Protein AF-A0A7S1J7P1-F1 (afdb_monomer_lite)

Secondary structure (DSSP, 8-state):
---------------------SS-SS---PPP---SSPP-TTB-TT--SPPPSS-TTGGGTSTTS-SPB--TTEEEEEETTEEEEEE-EEEE-TT-S-EEEE----EEE--SS-----B--B-SS-B-

Radius of gyration: 27.4 Å; chains: 1; bounding box: 62×25×86 Å

pLDDT: mean 82.1, std 17.26, range [34.69, 97.25]

Foldseek 3Di:
DDDDDDPPPDPDPPPPPPPPDVDDPDDPPDDDDDDPDDFAPQADPPDDDDDDDDQQQVCCGPDQNQDWGCLPQWIWGDDQFFIWIAGFDWDDDPPDPDIDGDGDGDDTDGDPDRDGHHWDDDDNRDTD

Structure (mmCIF, N/CA/C/O backbone):
data_AF-A0A7S1J7P1-F1
#
_entry.id   AF-A0A7S1J7P1-F1
#
loop_
_atom_site.group_PDB
_atom_site.id
_atom_site.type_symbol
_atom_site.label_atom_id
_atom_site.label_alt_id
_atom_site.label_comp_id
_atom_site.label_asym_id
_atom_site.label_entity_id
_atom_site.label_seq_id
_atom_site.pdbx_PDB_ins_code
_atom_site.Cartn_x
_atom_site.Cartn_y
_atom_site.Cartn_z
_atom_site.occupancy
_atom_site.B_iso_or_equiv
_atom_site.auth_seq_id
_atom_site.auth_comp_id
_atom_site.auth_asym_id
_atom_site.auth_atom_id
_atom_site.pdbx_PDB_model_num
ATOM 1 N N . ALA A 1 1 ? 44.252 6.084 65.462 1.00 38.31 1 ALA A N 1
ATOM 2 C CA . ALA A 1 1 ? 43.306 5.059 64.971 1.00 38.31 1 ALA A CA 1
ATOM 3 C C . ALA A 1 1 ? 41.974 5.315 65.661 1.00 38.31 1 ALA A C 1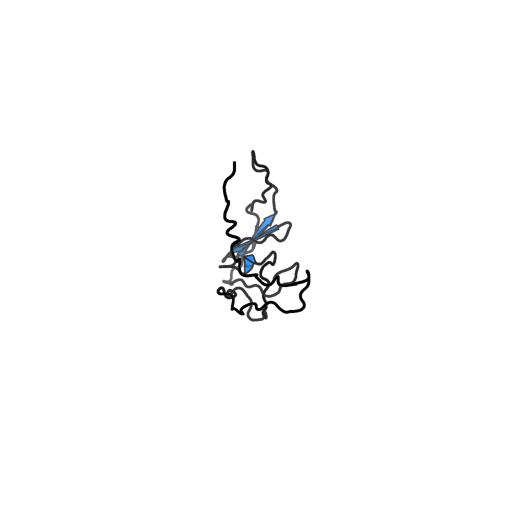
ATOM 5 O O . ALA A 1 1 ? 42.005 5.547 66.854 1.00 38.31 1 ALA A O 1
ATOM 6 N N . MET A 1 2 ? 40.802 5.360 65.046 1.00 35.28 2 MET A N 1
ATOM 7 C CA . MET A 1 2 ? 40.348 5.215 63.665 1.00 35.28 2 MET A CA 1
ATOM 8 C C . MET A 1 2 ? 38.900 5.753 63.677 1.00 35.28 2 MET A C 1
ATOM 10 O O . MET A 1 2 ? 38.225 5.678 64.700 1.00 35.28 2 MET A O 1
ATOM 14 N N . TRP A 1 3 ? 38.482 6.380 62.584 1.00 34.69 3 TRP A N 1
ATOM 15 C CA . TRP A 1 3 ? 37.286 7.212 62.460 1.00 34.69 3 TRP A CA 1
ATOM 16 C C . TRP A 1 3 ? 35.964 6.437 62.598 1.00 34.69 3 TRP A C 1
ATOM 18 O O . TRP A 1 3 ? 35.828 5.341 62.061 1.00 34.69 3 TRP A O 1
ATOM 28 N N . ALA A 1 4 ? 34.974 7.045 63.260 1.00 42.09 4 ALA A N 1
ATOM 29 C CA . ALA A 1 4 ? 33.587 6.592 63.261 1.00 42.09 4 ALA A CA 1
ATOM 30 C C . ALA A 1 4 ? 32.917 6.980 61.932 1.00 42.09 4 ALA A C 1
ATOM 32 O O . ALA A 1 4 ? 32.729 8.163 61.651 1.00 42.09 4 ALA A O 1
ATOM 33 N N . ILE A 1 5 ? 32.567 5.989 61.110 1.00 42.69 5 ILE A N 1
ATOM 34 C CA . ILE A 1 5 ? 31.759 6.178 59.900 1.00 42.69 5 ILE A CA 1
ATOM 35 C C . ILE A 1 5 ? 30.313 5.830 60.248 1.00 42.69 5 ILE A C 1
ATOM 37 O O . ILE A 1 5 ? 29.966 4.679 60.504 1.00 42.69 5 ILE A O 1
ATOM 41 N N . VAL A 1 6 ? 29.484 6.870 60.273 1.00 46.03 6 VAL A N 1
ATOM 42 C CA . VAL A 1 6 ? 28.025 6.812 60.359 1.00 46.03 6 VAL A CA 1
ATOM 43 C C . VAL A 1 6 ? 27.499 6.174 59.071 1.00 46.03 6 VAL A C 1
ATOM 45 O O . VAL A 1 6 ? 27.582 6.773 58.000 1.00 46.03 6 VAL A O 1
ATOM 48 N N . LEU A 1 7 ? 26.973 4.951 59.163 1.00 41.66 7 LEU A N 1
ATOM 49 C CA . LEU A 1 7 ? 26.321 4.276 58.043 1.00 41.66 7 LEU A CA 1
ATOM 50 C C . LEU A 1 7 ? 24.860 4.747 57.958 1.00 41.66 7 LEU A C 1
ATOM 52 O O . LEU A 1 7 ? 23.961 4.193 58.588 1.00 41.66 7 LEU A O 1
ATOM 56 N N . LEU A 1 8 ? 24.640 5.813 57.191 1.00 43.94 8 LEU A N 1
ATOM 57 C CA . LEU A 1 8 ? 23.320 6.292 56.795 1.00 43.94 8 LEU A CA 1
ATOM 58 C C . LEU A 1 8 ? 22.769 5.348 55.707 1.00 43.94 8 LEU A C 1
ATOM 60 O O . LEU A 1 8 ? 22.883 5.618 54.513 1.00 43.94 8 LEU A O 1
ATOM 64 N N . LEU A 1 9 ? 22.235 4.189 56.107 1.00 45.41 9 LEU A N 1
ATOM 65 C CA . LEU A 1 9 ? 21.531 3.290 55.189 1.00 45.41 9 LEU A CA 1
ATOM 66 C C . LEU A 1 9 ? 20.152 3.877 54.881 1.00 45.41 9 LEU A C 1
ATOM 68 O O . LEU A 1 9 ? 19.212 3.796 55.668 1.00 45.41 9 LEU A O 1
ATOM 72 N N . LEU A 1 10 ? 20.100 4.519 53.718 1.00 41.28 10 LEU A N 1
ATOM 73 C CA . LEU A 1 10 ? 18.927 5.065 53.058 1.00 41.28 10 LEU A CA 1
ATOM 74 C C . LEU A 1 10 ? 17.776 4.053 53.050 1.00 41.28 10 LEU A C 1
ATOM 76 O O . LEU A 1 10 ? 17.875 2.957 52.500 1.00 41.28 10 LEU A O 1
ATOM 80 N N . TRP A 1 11 ? 16.664 4.479 53.638 1.00 43.28 11 TRP A N 1
ATOM 81 C CA . TRP A 1 11 ? 15.356 3.854 53.533 1.00 43.28 11 TRP A CA 1
ATOM 82 C C . TRP A 1 11 ? 14.855 4.046 52.093 1.00 43.28 11 TRP A C 1
ATOM 84 O O . TRP A 1 11 ? 14.195 5.032 51.771 1.00 43.28 11 TRP A O 1
ATOM 94 N N . LEU A 1 12 ? 15.243 3.149 51.186 1.00 46.41 12 LEU A N 1
ATOM 95 C CA . LEU A 1 12 ? 14.599 3.062 49.880 1.00 46.41 12 LEU A CA 1
ATOM 96 C C . LEU A 1 12 ? 13.215 2.437 50.100 1.00 46.41 12 LEU A C 1
ATOM 98 O O . LEU A 1 12 ? 13.147 1.349 50.680 1.00 46.41 12 LEU A O 1
ATOM 102 N N . PRO A 1 13 ? 12.115 3.084 49.669 1.00 50.09 13 PRO A N 1
ATOM 103 C CA . PRO A 1 13 ? 10.812 2.448 49.714 1.00 50.09 13 PRO A CA 1
ATOM 104 C C . PRO A 1 13 ? 10.904 1.187 48.860 1.00 50.09 13 PRO A C 1
ATOM 106 O O . PRO A 1 13 ? 11.298 1.234 47.692 1.00 50.09 13 PRO A O 1
ATOM 109 N N . THR A 1 14 ? 10.600 0.047 49.470 1.00 51.69 14 THR A N 1
ATOM 110 C CA . THR A 1 14 ? 10.500 -1.230 48.781 1.00 51.69 14 THR A CA 1
ATOM 111 C C . THR A 1 14 ? 9.428 -1.090 47.709 1.00 51.69 14 THR A C 1
ATOM 113 O O . THR A 1 14 ? 8.234 -1.135 47.989 1.00 51.69 14 THR A O 1
ATOM 116 N N . CYS A 1 15 ? 9.852 -0.887 46.461 1.00 49.31 15 CYS A N 1
ATOM 117 C CA . CYS A 1 15 ? 8.999 -1.159 45.319 1.00 49.31 15 CYS A CA 1
ATOM 118 C C . CYS A 1 15 ? 8.625 -2.641 45.448 1.00 49.31 15 CYS A C 1
ATOM 120 O O . CYS A 1 15 ? 9.541 -3.472 45.452 1.00 49.31 15 CYS A O 1
ATOM 122 N N . PRO A 1 16 ? 7.347 -3.004 45.659 1.00 54.28 16 PRO A N 1
ATOM 123 C CA . PRO A 1 16 ? 6.984 -4.406 45.692 1.00 54.28 16 PRO A CA 1
ATOM 124 C C . PRO A 1 16 ? 7.374 -4.975 44.333 1.00 54.28 16 PRO A C 1
ATOM 126 O O . PRO A 1 16 ? 6.871 -4.535 43.300 1.00 54.28 16 PRO A O 1
ATOM 129 N N . ALA A 1 17 ? 8.333 -5.901 44.342 1.00 55.84 17 ALA A N 1
ATOM 130 C CA . ALA A 1 17 ? 8.703 -6.654 43.164 1.00 55.84 17 ALA A CA 1
ATOM 131 C C . ALA A 1 17 ? 7.424 -7.332 42.675 1.00 55.84 17 ALA A C 1
ATOM 133 O O . ALA A 1 17 ? 6.935 -8.272 43.302 1.00 55.84 17 ALA A O 1
ATOM 134 N N . ALA A 1 18 ? 6.835 -6.798 41.606 1.00 58.50 18 ALA A N 1
ATOM 135 C CA . ALA A 1 18 ? 5.743 -7.456 40.930 1.00 58.50 18 ALA A CA 1
ATOM 136 C C . ALA A 1 18 ? 6.303 -8.807 40.484 1.00 58.50 18 ALA A C 1
ATOM 138 O O . ALA A 1 18 ? 7.143 -8.863 39.584 1.00 58.50 18 ALA A O 1
ATOM 139 N N . SER A 1 19 ? 5.898 -9.888 41.154 1.00 58.44 19 SER A N 1
ATOM 140 C CA . SER A 1 19 ? 6.180 -11.247 40.709 1.00 58.44 19 SER A CA 1
ATOM 141 C C . SER A 1 19 ? 5.316 -11.522 39.481 1.00 58.44 19 SER A C 1
ATOM 143 O O . SER A 1 19 ? 4.365 -12.300 39.506 1.00 58.44 19 SER A O 1
ATOM 145 N N . LEU A 1 20 ? 5.608 -10.814 38.400 1.00 56.19 20 LEU A N 1
ATOM 146 C CA . LEU A 1 20 ? 5.169 -11.191 37.080 1.00 56.19 20 LEU A CA 1
ATOM 147 C C . LEU A 1 20 ? 6.149 -12.287 36.683 1.00 56.19 20 LEU A C 1
ATOM 149 O O . LEU A 1 20 ? 7.288 -12.017 36.303 1.00 56.19 20 LEU A O 1
ATOM 153 N N . GLY A 1 21 ? 5.726 -13.545 36.816 1.00 62.91 21 GLY A N 1
ATOM 154 C CA . GLY A 1 21 ? 6.319 -14.585 35.983 1.00 62.91 21 GLY A CA 1
ATOM 155 C C . GLY A 1 21 ? 6.306 -14.109 34.520 1.00 62.91 21 GLY A C 1
ATOM 156 O O . GLY A 1 21 ? 5.501 -13.240 34.172 1.00 62.91 21 GLY A O 1
ATOM 157 N N . PRO A 1 22 ? 7.169 -14.648 33.644 1.00 67.88 22 PRO A N 1
ATOM 158 C CA . PRO A 1 22 ? 7.28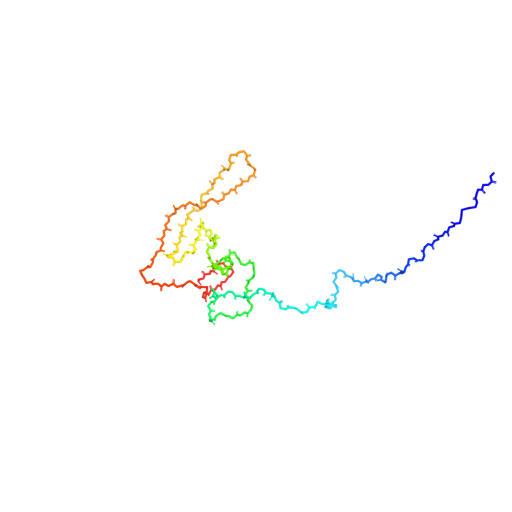4 -14.191 32.252 1.00 67.88 22 PRO A CA 1
ATOM 159 C C . PRO A 1 22 ? 5.949 -14.194 31.483 1.00 67.88 22 PRO A C 1
ATOM 161 O O . PRO A 1 22 ? 5.835 -13.543 30.449 1.00 67.88 22 PRO A O 1
ATOM 164 N N . PHE A 1 23 ? 4.929 -14.869 32.020 1.00 65.06 23 PHE A N 1
ATOM 165 C CA . PHE A 1 23 ? 3.557 -14.865 31.543 1.00 65.06 23 PHE A CA 1
ATOM 166 C C . PHE A 1 23 ? 2.615 -14.559 32.714 1.00 65.06 23 PHE A C 1
ATOM 168 O O . PHE A 1 23 ? 2.309 -15.435 33.519 1.00 65.06 23 PHE A O 1
ATOM 175 N N . SER A 1 24 ? 2.183 -13.303 32.834 1.00 76.25 24 SER A N 1
ATOM 176 C CA . SER A 1 24 ? 1.074 -12.959 33.724 1.00 76.25 24 SER A CA 1
ATOM 177 C C . SER A 1 24 ? -0.250 -13.207 33.011 1.00 76.25 24 SER A C 1
ATOM 179 O O . SER A 1 24 ? -0.441 -12.748 31.887 1.00 76.25 24 SER A O 1
ATOM 181 N N . GLU A 1 25 ? -1.183 -13.884 33.676 1.00 80.62 25 GLU A N 1
ATOM 182 C CA . GLU A 1 25 ? -2.563 -14.057 33.197 1.00 80.62 25 GLU A CA 1
ATOM 183 C C . GLU A 1 25 ? -3.417 -12.797 33.425 1.00 80.62 25 GLU A C 1
ATOM 185 O O . GLU A 1 25 ? -4.524 -12.668 32.901 1.00 80.62 25 GLU A O 1
ATOM 190 N N . THR A 1 26 ? -2.906 -11.830 34.194 1.00 82.00 26 THR A N 1
ATOM 191 C CA . THR A 1 26 ? -3.580 -10.550 34.405 1.00 82.00 26 THR A CA 1
ATOM 192 C C . THR A 1 26 ? -3.416 -9.671 33.171 1.00 82.00 26 THR A C 1
ATOM 194 O O . THR A 1 26 ? -2.302 -9.236 32.865 1.00 82.00 26 THR A O 1
ATOM 197 N N . VAL A 1 27 ? -4.522 -9.353 32.496 1.00 80.06 27 VAL A N 1
ATOM 198 C CA . VAL A 1 27 ? -4.530 -8.383 31.394 1.00 80.06 27 VAL A CA 1
ATOM 199 C C . VAL A 1 27 ? -3.954 -7.054 31.903 1.00 80.06 27 VAL A C 1
ATOM 201 O O . VAL A 1 27 ? -4.507 -6.488 32.852 1.00 80.06 27 VAL A O 1
ATOM 204 N N . PRO A 1 28 ? -2.858 -6.538 31.313 1.00 82.31 28 PRO A N 1
ATOM 205 C CA . PRO A 1 28 ? -2.312 -5.249 31.709 1.00 82.31 28 PRO A CA 1
ATOM 206 C C . PRO A 1 28 ? -3.382 -4.158 31.572 1.00 82.31 28 PRO A C 1
ATOM 208 O O . PRO A 1 28 ? -4.152 -4.187 30.607 1.00 82.31 28 PRO A O 1
ATOM 211 N N . PRO A 1 29 ? -3.447 -3.176 32.487 1.00 86.19 29 PRO A N 1
ATOM 212 C CA . PRO A 1 29 ? -4.429 -2.100 32.419 1.00 86.19 29 PRO A CA 1
ATOM 213 C C . PRO A 1 29 ? -4.062 -1.110 31.302 1.00 86.19 29 PRO A C 1
ATOM 215 O O . PRO A 1 29 ? -3.585 -0.003 31.547 1.00 86.19 29 PRO A O 1
ATOM 218 N N . LEU A 1 30 ? -4.262 -1.513 30.047 1.00 88.88 30 LEU A N 1
ATOM 219 C CA . LEU A 1 30 ? -4.063 -0.659 28.884 1.00 88.88 30 LEU A CA 1
ATOM 220 C C . LEU A 1 30 ? -5.234 0.318 28.772 1.00 88.88 30 LEU A C 1
ATOM 222 O O . LEU A 1 30 ? -6.402 -0.074 28.688 1.00 88.88 30 LEU A O 1
ATOM 226 N N . LYS A 1 31 ? -4.924 1.616 28.750 1.00 92.56 31 LYS A N 1
ATOM 227 C CA . LYS A 1 31 ? -5.924 2.656 28.516 1.00 92.56 31 LYS A CA 1
ATOM 228 C C . LYS A 1 31 ? -6.451 2.525 27.089 1.00 92.56 31 LYS A C 1
ATOM 230 O O . LYS A 1 31 ? -5.697 2.642 26.127 1.00 92.56 31 LYS A O 1
ATOM 235 N N . LYS A 1 32 ? -7.762 2.334 26.951 1.00 91.81 32 LYS A N 1
ATOM 236 C CA . LYS A 1 32 ? -8.423 2.372 25.644 1.00 91.81 32 LYS A CA 1
ATOM 237 C C . LYS A 1 32 ? -8.334 3.790 25.079 1.00 91.81 32 LYS A C 1
ATOM 239 O O . LYS A 1 32 ? -8.695 4.752 25.755 1.00 91.81 32 LYS A O 1
ATOM 244 N N . SER A 1 33 ? -7.872 3.906 23.842 1.00 93.19 33 SER A N 1
ATOM 245 C CA . SER A 1 33 ? -7.872 5.151 23.079 1.00 93.19 33 SER A CA 1
ATOM 246 C C . SER A 1 33 ? -8.189 4.838 21.627 1.00 93.19 33 SER A C 1
ATOM 248 O O . SER A 1 33 ? -7.744 3.822 21.100 1.00 93.19 33 SER A O 1
ATOM 250 N N . ALA A 1 34 ? -8.943 5.719 20.976 1.00 93.06 34 ALA A N 1
ATOM 251 C CA . ALA A 1 34 ? -9.075 5.672 19.529 1.00 93.06 34 ALA A CA 1
ATOM 252 C C . ALA A 1 34 ? -7.772 6.158 18.882 1.00 93.06 34 ALA A C 1
ATOM 254 O O . ALA A 1 34 ? -7.111 7.055 19.415 1.00 93.06 34 ALA A O 1
ATOM 255 N N . HIS A 1 35 ? -7.425 5.593 17.726 1.00 92.38 35 HIS A N 1
ATOM 256 C CA . HIS A 1 35 ? -6.342 6.132 16.913 1.00 92.38 35 HIS A CA 1
ATOM 257 C C . HIS A 1 35 ? -6.744 7.530 16.389 1.00 92.38 35 HIS A C 1
ATOM 259 O O . HIS A 1 35 ? -7.900 7.700 15.966 1.00 92.38 35 HIS A O 1
ATOM 265 N N . PRO A 1 36 ? -5.846 8.536 16.449 1.00 94.75 36 PRO A N 1
ATOM 266 C CA . PRO A 1 36 ? -6.162 9.900 16.023 1.00 94.75 36 PRO A CA 1
ATOM 267 C C . PRO A 1 36 ? -6.375 9.991 14.509 1.00 94.75 36 PRO A C 1
ATOM 269 O O . PRO A 1 36 ? -7.256 10.721 14.063 1.00 94.75 36 PRO A O 1
ATOM 272 N N . LEU A 1 37 ? -5.621 9.212 13.727 1.00 92.25 37 LEU A N 1
ATOM 273 C CA . LEU A 1 37 ? -5.822 9.105 12.283 1.00 92.25 37 LEU A CA 1
ATOM 274 C C . LEU A 1 37 ? -6.971 8.147 11.988 1.00 92.25 37 LEU A C 1
ATOM 276 O O . LEU A 1 37 ? -7.005 7.030 12.517 1.00 92.25 37 LEU A O 1
ATOM 280 N N . LYS A 1 38 ? -7.901 8.606 11.153 1.00 93.31 38 LYS A N 1
ATOM 281 C CA . LYS A 1 38 ? -9.014 7.809 10.639 1.00 93.31 38 LYS A CA 1
ATOM 282 C C . LYS A 1 38 ? -8.636 7.187 9.293 1.00 93.31 38 LYS A C 1
ATOM 284 O O . LYS A 1 38 ? -7.791 7.751 8.600 1.00 93.31 38 LYS A O 1
ATOM 289 N N . PRO A 1 39 ? -9.259 6.055 8.923 1.00 94.38 39 PRO A N 1
ATOM 290 C CA . PRO A 1 39 ? -9.157 5.521 7.569 1.00 94.38 39 PRO A CA 1
ATOM 291 C C . PRO A 1 39 ? -9.511 6.600 6.539 1.00 94.38 39 PRO A C 1
ATOM 293 O O . PRO A 1 39 ? -10.420 7.403 6.766 1.00 94.38 39 PRO A O 1
ATOM 296 N N . THR A 1 40 ? -8.764 6.645 5.440 1.00 94.88 40 THR A N 1
ATOM 297 C CA . THR A 1 40 ? -8.989 7.590 4.341 1.00 94.88 40 THR A CA 1
ATOM 298 C C . THR A 1 40 ? -10.242 7.213 3.543 1.00 94.88 40 THR A C 1
ATOM 300 O O . THR A 1 40 ? -10.844 6.160 3.750 1.00 94.88 40 THR A O 1
ATOM 303 N N . LYS A 1 41 ? -10.628 8.062 2.584 1.00 94.44 41 LYS A N 1
ATOM 304 C CA . LYS A 1 41 ? -11.712 7.768 1.630 1.00 94.44 41 LYS A CA 1
ATOM 305 C C . LYS A 1 41 ? -11.364 6.679 0.602 1.00 94.44 41 LYS A C 1
ATOM 307 O O . LYS A 1 41 ? -12.216 6.337 -0.201 1.00 94.44 41 LYS A O 1
ATOM 312 N N . LEU A 1 42 ? -10.117 6.201 0.599 1.00 95.31 42 LEU A N 1
ATOM 313 C CA . LEU A 1 42 ? -9.609 5.200 -0.342 1.00 95.31 42 LEU A CA 1
ATOM 314 C C . LEU A 1 42 ? -9.985 3.775 0.074 1.00 95.31 42 LEU A C 1
ATOM 316 O O . LEU A 1 42 ? -9.693 2.831 -0.644 1.00 95.31 42 LEU A O 1
ATOM 320 N N . TRP A 1 43 ? -10.619 3.602 1.232 1.00 96.56 43 TRP A N 1
ATOM 321 C CA . TRP A 1 43 ? -11.257 2.347 1.600 1.00 96.56 43 TRP A CA 1
ATOM 322 C C . TRP A 1 43 ? -12.663 2.314 1.020 1.00 96.56 43 TRP A C 1
ATOM 324 O O . TRP A 1 43 ? -13.482 3.174 1.357 1.00 96.56 43 TRP A O 1
ATOM 334 N N . SER A 1 4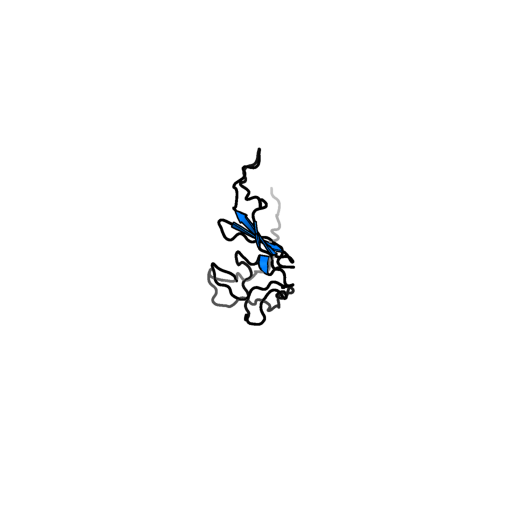4 ? -12.959 1.304 0.202 1.00 96.00 44 SER A N 1
ATOM 335 C CA . SER A 1 44 ? -14.305 1.124 -0.329 1.00 96.00 44 SER A CA 1
ATOM 336 C C . SER A 1 44 ? -15.320 1.008 0.802 1.00 96.00 44 SER A C 1
ATOM 338 O O . SER A 1 44 ? -15.099 0.326 1.806 1.00 96.00 44 SER A O 1
ATOM 340 N N . SER A 1 45 ? -16.479 1.635 0.613 1.00 94.19 45 SER A N 1
ATOM 341 C CA . SER A 1 45 ? -17.588 1.607 1.579 1.00 94.19 45 SER A CA 1
ATOM 342 C C . SER A 1 45 ? -18.113 0.197 1.895 1.00 94.19 45 SER A C 1
ATOM 344 O O . SER A 1 45 ? -18.780 0.005 2.910 1.00 94.19 45 SER A O 1
ATOM 346 N N . ASN A 1 46 ? -17.790 -0.789 1.053 1.00 94.94 46 ASN A N 1
ATOM 347 C CA . ASN A 1 46 ? -18.167 -2.191 1.231 1.00 94.94 46 ASN A CA 1
ATOM 348 C C . ASN A 1 46 ? -17.205 -2.977 2.142 1.00 94.94 46 ASN A C 1
ATOM 350 O O . ASN A 1 46 ? -17.492 -4.126 2.489 1.00 94.94 46 ASN A O 1
ATOM 354 N N . LEU A 1 47 ? -16.068 -2.389 2.527 1.00 96.19 47 LEU A N 1
ATOM 355 C CA . LEU A 1 47 ? -15.094 -3.015 3.416 1.00 96.19 47 LEU A CA 1
ATOM 356 C C . LEU A 1 47 ? -15.394 -2.698 4.879 1.00 96.19 47 LEU A C 1
ATOM 358 O O . LEU A 1 47 ? -15.697 -1.565 5.253 1.00 96.19 47 LEU A O 1
ATOM 362 N N . ASN A 1 48 ? -15.253 -3.715 5.729 1.00 94.69 48 ASN A N 1
ATOM 363 C CA . ASN A 1 48 ? -15.509 -3.592 7.158 1.00 94.69 48 ASN A CA 1
ATOM 364 C C . ASN A 1 48 ? -14.193 -3.560 7.953 1.00 94.69 48 ASN A C 1
ATOM 366 O O . ASN A 1 48 ? -13.298 -4.360 7.677 1.00 94.69 48 ASN A O 1
ATOM 370 N N . PRO A 1 49 ? -14.071 -2.687 8.971 1.00 91.19 49 PRO A N 1
ATOM 371 C CA . PRO A 1 49 ? -12.931 -2.695 9.884 1.00 91.19 49 PRO A CA 1
ATOM 372 C C . PRO A 1 49 ? -12.885 -3.994 10.725 1.00 91.19 49 PRO A C 1
ATOM 374 O O . PRO A 1 49 ? -13.921 -4.633 10.921 1.00 91.19 49 PRO A O 1
ATOM 377 N N . PRO A 1 50 ? -11.725 -4.361 11.308 1.00 93.81 50 PRO A N 1
ATOM 378 C CA . PRO A 1 50 ? -10.487 -3.585 11.364 1.00 93.81 50 PRO A CA 1
ATOM 379 C C . PRO A 1 50 ? -9.668 -3.662 10.071 1.00 93.81 50 PRO A C 1
ATOM 381 O O . PRO A 1 50 ? -9.463 -4.733 9.506 1.00 93.81 50 PRO A O 1
ATOM 384 N N . PHE A 1 51 ? -9.147 -2.512 9.648 1.00 96.12 51 PHE A N 1
ATOM 385 C CA . PHE A 1 51 ? -8.229 -2.432 8.517 1.00 96.12 51 PHE A CA 1
ATOM 386 C C . PHE A 1 51 ? -6.798 -2.793 8.942 1.00 96.12 51 PHE A C 1
ATOM 388 O O . PHE A 1 51 ? -6.405 -2.490 10.076 1.00 96.12 51 PHE A O 1
ATOM 395 N N . PRO A 1 52 ? -6.005 -3.431 8.063 1.00 95.69 52 PRO A N 1
ATOM 396 C CA . PRO A 1 52 ? -4.602 -3.708 8.341 1.00 95.69 52 PRO A CA 1
ATOM 397 C C . PRO A 1 52 ? -3.798 -2.406 8.449 1.00 95.69 52 PRO A C 1
ATOM 399 O O . PRO A 1 52 ? -4.106 -1.423 7.785 1.00 95.69 52 PRO A O 1
ATOM 402 N N . THR A 1 53 ? -2.740 -2.406 9.266 1.00 94.62 53 THR A N 1
ATOM 403 C CA . THR A 1 53 ? -1.848 -1.239 9.430 1.00 94.62 53 THR A CA 1
ATOM 404 C C . THR A 1 53 ? -0.453 -1.440 8.834 1.00 94.62 53 THR A C 1
ATOM 406 O O . THR A 1 53 ? 0.223 -0.460 8.564 1.00 94.62 53 THR A O 1
ATOM 409 N N . ASN A 1 54 ? -0.031 -2.693 8.611 1.00 95.56 54 ASN A N 1
ATOM 410 C CA . ASN A 1 54 ? 1.295 -3.065 8.088 1.00 95.56 54 ASN A CA 1
ATOM 411 C C . ASN A 1 54 ? 1.185 -4.027 6.886 1.00 95.56 54 ASN A C 1
ATOM 413 O O . ASN A 1 54 ? 1.989 -4.949 6.742 1.00 95.56 54 ASN A O 1
ATOM 417 N N . ALA A 1 55 ? 0.151 -3.871 6.055 1.00 96.62 55 ALA A N 1
ATOM 418 C CA . ALA A 1 55 ? 0.073 -4.607 4.795 1.00 96.62 55 ALA A CA 1
ATOM 419 C C . ALA A 1 55 ? 1.122 -4.070 3.808 1.00 96.62 55 ALA A C 1
ATOM 421 O O . ALA A 1 55 ? 1.404 -2.876 3.803 1.00 96.62 55 ALA A O 1
ATOM 422 N N . TRP A 1 56 ? 1.677 -4.926 2.945 1.00 96.19 56 TRP A N 1
ATOM 423 C CA . TRP A 1 56 ? 2.697 -4.512 1.965 1.00 96.19 56 TRP A CA 1
ATOM 424 C C . TRP A 1 56 ? 2.187 -3.454 0.969 1.00 96.19 56 TRP A C 1
ATOM 426 O O . TRP A 1 56 ? 2.979 -2.727 0.379 1.00 96.19 56 TRP A O 1
ATOM 436 N N . TRP A 1 57 ? 0.867 -3.375 0.794 1.00 96.12 57 TRP A N 1
ATOM 437 C CA . TRP A 1 57 ? 0.169 -2.435 -0.078 1.00 96.12 57 TRP A CA 1
ATOM 438 C C . TRP A 1 57 ? -0.426 -1.233 0.668 1.00 96.12 57 TRP A C 1
ATOM 440 O O . TRP A 1 57 ? -1.148 -0.455 0.054 1.00 96.12 57 TRP A O 1
ATOM 450 N N . ILE A 1 58 ? -0.171 -1.068 1.974 1.00 96.38 58 ILE A N 1
ATOM 451 C CA . ILE A 1 58 ? -0.858 -0.060 2.803 1.00 96.38 58 ILE A CA 1
ATOM 452 C C . ILE A 1 58 ? -0.714 1.370 2.261 1.00 96.38 58 ILE A C 1
ATOM 454 O O . ILE A 1 58 ? -1.625 2.179 2.406 1.00 96.38 58 ILE A O 1
ATOM 458 N N . ASP A 1 59 ? 0.379 1.662 1.563 1.00 95.44 59 ASP A N 1
ATOM 459 C CA . ASP A 1 59 ? 0.626 2.964 0.943 1.00 95.44 59 ASP A CA 1
ATOM 460 C C . ASP A 1 59 ? -0.406 3.337 -0.140 1.00 95.44 59 ASP A C 1
ATOM 462 O O . ASP A 1 59 ? -0.568 4.515 -0.441 1.00 95.44 59 ASP A O 1
ATOM 466 N N . ALA A 1 60 ? -1.174 2.369 -0.658 1.00 94.69 60 ALA A N 1
ATOM 467 C CA . ALA A 1 60 ? -2.293 2.603 -1.577 1.00 94.69 60 ALA A CA 1
ATOM 468 C C . ALA A 1 60 ? -3.494 3.314 -0.925 1.00 94.69 60 ALA A C 1
ATOM 470 O O . ALA A 1 60 ? -4.373 3.813 -1.620 1.00 94.69 60 ALA A O 1
ATOM 471 N N . VAL A 1 61 ? -3.569 3.336 0.408 1.00 95.25 61 VAL A N 1
ATOM 472 C CA . VAL A 1 61 ? -4.690 3.926 1.164 1.00 95.25 61 VAL A CA 1
ATOM 473 C C . VAL A 1 61 ? -4.241 4.976 2.175 1.00 95.25 61 VAL A C 1
ATOM 475 O O . VAL A 1 61 ? -5.085 5.594 2.827 1.00 95.25 61 VAL A O 1
ATOM 478 N N . LEU A 1 62 ? -2.935 5.187 2.340 1.00 94.06 62 LEU A N 1
ATOM 479 C CA . LEU A 1 62 ? -2.397 6.255 3.178 1.00 94.06 62 LEU A CA 1
ATOM 480 C C . LEU A 1 62 ? -2.350 7.571 2.399 1.00 94.06 62 LEU A C 1
ATOM 482 O O . LEU A 1 62 ? -2.110 7.585 1.198 1.00 94.06 62 LEU A O 1
ATOM 486 N N . GLU A 1 63 ? -2.574 8.679 3.107 1.00 92.12 63 GLU A N 1
ATOM 487 C CA . GLU A 1 63 ? -2.591 10.029 2.529 1.00 92.12 63 GLU A CA 1
ATOM 488 C C . GLU A 1 63 ? -3.544 10.141 1.321 1.00 92.12 63 GLU A C 1
ATOM 490 O O . GLU A 1 63 ? -4.763 10.070 1.502 1.00 92.12 63 GLU A O 1
ATOM 495 N N . ASP A 1 64 ? -3.009 10.332 0.114 1.00 91.62 64 ASP A N 1
ATOM 496 C CA . ASP A 1 64 ? -3.748 10.401 -1.149 1.00 91.62 64 ASP A CA 1
ATOM 497 C C . ASP A 1 64 ? -3.620 9.133 -2.013 1.00 91.62 64 ASP A C 1
ATOM 499 O O . ASP A 1 64 ? -4.133 9.115 -3.132 1.00 91.62 64 ASP A O 1
ATOM 503 N N . GLY A 1 65 ? -2.966 8.086 -1.497 1.00 92.25 65 GLY A N 1
ATOM 504 C CA . GLY A 1 65 ? -2.756 6.811 -2.186 1.00 92.25 65 GLY A CA 1
ATOM 505 C C . GLY A 1 65 ? -1.729 6.868 -3.317 1.00 92.25 65 GLY A C 1
ATOM 506 O O . GLY A 1 65 ? -1.565 5.889 -4.040 1.00 92.25 65 GLY A O 1
ATOM 507 N N . SER A 1 66 ? -1.020 7.991 -3.493 1.00 90.75 66 SER A N 1
ATOM 508 C CA . SER A 1 66 ? -0.078 8.172 -4.608 1.00 90.75 66 SER A CA 1
ATOM 509 C C . SER A 1 66 ? 1.299 7.541 -4.380 1.00 90.75 66 SER A C 1
ATOM 511 O O . SER A 1 66 ? 2.128 7.475 -5.296 1.00 90.75 66 SER A O 1
ATOM 513 N N . THR A 1 67 ? 1.554 7.050 -3.164 1.00 91.75 67 THR A N 1
ATOM 514 C CA . THR A 1 67 ? 2.813 6.392 -2.809 1.00 91.75 67 THR A CA 1
ATOM 515 C C . THR A 1 67 ? 2.909 5.009 -3.458 1.00 91.75 67 THR A C 1
ATOM 517 O O . THR A 1 67 ? 1.923 4.325 -3.719 1.00 91.75 67 THR A O 1
ATOM 520 N N . GLY A 1 68 ? 4.134 4.616 -3.802 1.00 91.00 68 GLY A N 1
ATOM 521 C CA . GLY A 1 68 ? 4.386 3.432 -4.619 1.00 91.00 68 GLY A CA 1
ATOM 522 C C . GLY A 1 68 ? 4.372 2.172 -3.804 1.00 91.00 68 GLY A C 1
ATOM 523 O O . GLY A 1 68 ? 5.084 2.076 -2.811 1.00 91.00 68 GLY A O 1
ATOM 524 N N . ILE A 1 69 ? 3.630 1.185 -4.285 1.00 94.25 69 ILE A N 1
ATOM 525 C CA . ILE A 1 69 ? 3.623 -0.155 -3.715 1.00 94.25 69 ILE A CA 1
ATOM 526 C C . ILE A 1 69 ? 4.467 -1.082 -4.582 1.00 94.25 69 ILE A C 1
ATOM 528 O O . ILE A 1 69 ? 4.614 -0.880 -5.789 1.00 94.25 69 ILE A O 1
ATOM 532 N N . THR A 1 70 ? 5.029 -2.122 -3.969 1.00 92.56 70 THR A N 1
ATOM 533 C CA . THR A 1 70 ? 5.963 -3.028 -4.654 1.00 92.56 70 THR A CA 1
ATOM 534 C C . THR A 1 70 ? 5.443 -4.470 -4.668 1.00 92.56 70 THR A C 1
ATOM 536 O O . THR A 1 70 ? 5.974 -5.322 -3.951 1.00 92.56 70 THR A O 1
ATOM 539 N N . PRO A 1 71 ? 4.399 -4.778 -5.464 1.00 93.31 71 PRO A N 1
ATOM 540 C CA . PRO A 1 71 ? 4.048 -6.158 -5.768 1.00 93.31 71 PRO A CA 1
ATOM 541 C C . PRO A 1 71 ? 5.125 -6.744 -6.685 1.00 93.31 71 PRO A C 1
ATOM 543 O O . PRO A 1 71 ? 5.105 -6.552 -7.902 1.00 93.31 71 PRO A O 1
ATOM 546 N N . GLU A 1 72 ? 6.102 -7.440 -6.105 1.00 90.88 72 GLU A N 1
ATOM 547 C CA . GLU A 1 72 ? 7.200 -8.029 -6.875 1.00 90.88 72 GLU A CA 1
ATOM 548 C C . GLU A 1 72 ? 6.680 -8.899 -8.040 1.00 90.88 72 GLU A C 1
ATOM 550 O O . GLU A 1 72 ? 5.732 -9.665 -7.858 1.00 90.88 72 GLU A O 1
ATOM 555 N N . PRO A 1 73 ? 7.304 -8.825 -9.234 1.00 91.38 73 PRO A N 1
ATOM 556 C CA . PRO A 1 73 ? 8.566 -8.142 -9.554 1.00 91.38 73 PRO A CA 1
ATOM 557 C C . PRO A 1 73 ? 8.419 -6.660 -9.956 1.00 91.38 73 PRO A C 1
ATOM 559 O O . PRO A 1 73 ? 9.369 -6.067 -10.479 1.00 91.38 73 PRO A O 1
ATOM 562 N N . TYR A 1 74 ? 7.241 -6.069 -9.762 1.00 91.94 74 TYR A N 1
ATOM 563 C CA . TYR A 1 74 ? 6.916 -4.725 -10.221 1.00 91.94 74 TYR A CA 1
ATOM 564 C C . TYR A 1 74 ? 6.899 -3.710 -9.073 1.00 91.94 74 TYR A C 1
ATOM 566 O O . TYR A 1 74 ? 6.718 -4.048 -7.904 1.00 91.94 74 TYR A O 1
ATOM 574 N N . THR A 1 75 ? 7.068 -2.442 -9.431 1.00 92.31 75 THR A N 1
ATOM 575 C CA . THR A 1 75 ? 6.622 -1.308 -8.623 1.00 92.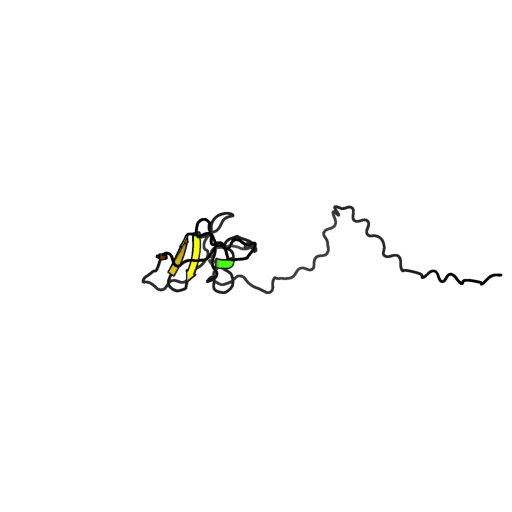31 75 THR A CA 1
ATOM 576 C C . THR A 1 75 ? 5.446 -0.665 -9.335 1.00 92.31 75 THR A C 1
ATOM 578 O O . THR A 1 75 ? 5.463 -0.492 -10.559 1.00 92.31 75 THR A O 1
ATOM 581 N N . VAL A 1 76 ? 4.425 -0.323 -8.563 1.00 93.12 76 VAL A N 1
ATOM 582 C CA . VAL A 1 76 ? 3.173 0.238 -9.048 1.00 93.12 76 VAL A CA 1
ATOM 583 C C . VAL A 1 76 ? 2.915 1.566 -8.347 1.00 93.12 76 VAL A C 1
ATOM 585 O O . VAL A 1 76 ? 3.014 1.660 -7.125 1.00 93.12 76 VAL A O 1
ATOM 588 N N . TRP A 1 77 ? 2.573 2.586 -9.131 1.00 92.31 77 TRP A N 1
ATOM 589 C CA . TRP A 1 77 ? 2.199 3.917 -8.659 1.00 92.31 77 TRP A CA 1
ATOM 590 C C . TRP A 1 77 ? 0.789 4.260 -9.122 1.00 92.31 77 TRP A C 1
ATOM 592 O O . TRP A 1 77 ? 0.518 4.309 -10.324 1.00 92.31 77 TRP A O 1
ATOM 602 N N . MET A 1 78 ? -0.096 4.516 -8.163 1.00 91.25 78 MET A N 1
ATOM 603 C CA . MET A 1 78 ? -1.452 4.990 -8.421 1.00 91.25 78 MET A CA 1
ATOM 604 C C . MET A 1 78 ? -1.396 6.506 -8.605 1.00 91.25 78 MET A C 1
ATOM 606 O O . MET A 1 78 ? -0.994 7.237 -7.708 1.00 91.25 78 MET A O 1
ATOM 610 N N . GLN A 1 79 ? -1.732 6.987 -9.797 1.00 88.50 79 GLN A N 1
ATOM 611 C CA . GLN A 1 79 ? -1.791 8.412 -10.114 1.00 88.50 79 GLN A CA 1
ATOM 612 C C . GLN A 1 79 ? -3.239 8.802 -10.435 1.00 88.50 79 GLN A C 1
ATOM 614 O O . GLN A 1 79 ? -4.012 7.959 -10.899 1.00 88.50 79 GLN A O 1
ATOM 619 N N . PRO A 1 80 ? -3.632 10.075 -10.248 1.00 86.75 80 PRO A N 1
ATOM 620 C CA . PRO A 1 80 ? -4.994 10.527 -10.552 1.00 86.75 80 PRO A CA 1
ATOM 621 C C . PRO A 1 80 ? -5.452 10.255 -11.996 1.00 86.75 80 PRO A C 1
ATOM 623 O O . PRO A 1 80 ? -6.646 10.169 -12.270 1.00 86.75 80 PRO A O 1
ATOM 626 N N . ASP A 1 81 ? -4.512 10.138 -12.931 1.00 88.19 81 ASP A N 1
ATOM 627 C CA . ASP A 1 81 ? -4.742 9.916 -14.360 1.00 88.19 81 ASP A CA 1
ATOM 628 C C . ASP A 1 81 ? -4.304 8.515 -14.837 1.00 88.19 81 ASP A C 1
ATOM 630 O O . ASP A 1 81 ? -4.168 8.278 -16.042 1.00 88.19 81 ASP A O 1
ATOM 634 N N . GLY A 1 82 ? -4.063 7.575 -13.918 1.00 90.69 82 GLY A N 1
ATOM 635 C CA . GLY A 1 82 ? -3.856 6.170 -14.261 1.00 90.69 82 GLY A CA 1
ATOM 636 C C . GLY A 1 82 ? -2.906 5.403 -13.344 1.00 90.69 82 GLY A C 1
ATOM 637 O O . GLY A 1 82 ? -2.402 5.906 -12.346 1.00 90.69 82 GLY A O 1
ATOM 638 N N . LEU A 1 83 ? -2.624 4.163 -13.728 1.00 92.31 83 LEU A N 1
ATOM 639 C CA . LEU A 1 83 ? -1.738 3.249 -13.022 1.00 92.31 83 LEU A CA 1
ATOM 640 C C . LEU A 1 83 ? -0.392 3.159 -13.738 1.00 92.31 83 LEU A C 1
ATOM 642 O O . LEU A 1 83 ? -0.302 2.671 -14.867 1.00 92.31 83 LEU A O 1
ATOM 646 N N . MET A 1 84 ? 0.670 3.609 -13.083 1.00 93.31 84 MET A N 1
ATOM 647 C CA . MET A 1 84 ? 2.032 3.450 -13.579 1.00 93.31 84 MET A CA 1
ATOM 648 C C . MET A 1 84 ? 2.620 2.138 -13.071 1.00 93.31 84 MET A C 1
ATOM 650 O O . MET A 1 84 ? 2.558 1.844 -11.882 1.00 93.31 84 MET A O 1
ATOM 654 N N . VAL A 1 85 ? 3.222 1.362 -13.966 1.00 93.81 85 VAL A N 1
ATOM 655 C CA . VAL A 1 85 ? 3.807 0.053 -13.671 1.00 93.81 85 VAL A CA 1
ATOM 656 C C . VAL A 1 85 ? 5.224 0.003 -14.221 1.00 93.81 85 VAL A C 1
ATOM 658 O O . VAL A 1 85 ? 5.465 0.279 -15.399 1.00 93.81 85 VAL A O 1
ATOM 661 N N . ALA A 1 86 ? 6.170 -0.376 -13.371 1.00 91.94 86 ALA A N 1
ATOM 662 C CA . ALA A 1 86 ? 7.575 -0.509 -13.718 1.00 91.94 86 ALA A CA 1
ATOM 663 C C . ALA A 1 86 ? 8.127 -1.852 -13.254 1.00 91.94 86 ALA A C 1
ATOM 665 O O . ALA A 1 86 ? 7.787 -2.337 -12.179 1.00 91.94 86 ALA A O 1
ATOM 666 N N . LEU A 1 87 ? 9.020 -2.443 -14.047 1.00 90.31 87 LEU A N 1
ATOM 667 C CA . LEU A 1 87 ? 9.805 -3.588 -13.599 1.00 90.31 87 LEU A CA 1
ATOM 668 C C . LEU A 1 87 ? 10.928 -3.105 -12.678 1.00 90.31 87 LEU A C 1
ATOM 670 O O . LEU A 1 87 ? 11.676 -2.193 -13.038 1.00 90.31 87 LEU A O 1
ATOM 674 N N . ASN A 1 88 ? 11.098 -3.771 -11.539 1.00 84.50 88 ASN A N 1
ATOM 675 C CA . ASN A 1 88 ? 12.162 -3.449 -10.598 1.00 84.50 88 ASN A CA 1
ATOM 676 C C . ASN A 1 88 ? 13.531 -3.779 -11.200 1.00 84.50 88 ASN A C 1
ATOM 678 O O . ASN A 1 88 ? 13.899 -4.950 -11.336 1.00 84.50 88 ASN A O 1
ATOM 682 N N . ARG A 1 89 ? 14.324 -2.753 -11.527 1.00 79.81 89 ARG A N 1
ATOM 683 C CA . ARG A 1 89 ? 15.746 -2.930 -11.845 1.00 79.81 89 ARG A CA 1
ATOM 684 C C . ARG A 1 89 ? 16.571 -2.793 -10.575 1.00 79.81 89 ARG A C 1
ATOM 686 O O . ARG A 1 89 ? 16.368 -1.888 -9.770 1.00 79.81 89 ARG A O 1
ATOM 693 N N . LYS A 1 90 ? 17.503 -3.731 -10.401 1.00 74.31 90 LYS A N 1
ATOM 694 C CA . LYS A 1 90 ? 18.530 -3.637 -9.367 1.00 74.31 90 LYS A CA 1
ATOM 695 C C . LYS A 1 90 ? 19.589 -2.670 -9.862 1.00 74.31 90 LYS A C 1
ATOM 697 O O . LYS A 1 90 ? 20.218 -2.936 -10.885 1.00 74.31 90 LYS A O 1
ATOM 702 N N . GLU A 1 91 ? 19.795 -1.596 -9.123 1.00 73.75 91 GLU A N 1
ATOM 703 C CA . GLU A 1 91 ? 20.882 -0.664 -9.384 1.00 73.75 91 GLU A CA 1
ATOM 704 C C . GLU A 1 91 ? 21.862 -0.707 -8.213 1.00 73.75 91 GLU A C 1
ATOM 706 O O . GLU A 1 91 ? 21.476 -0.673 -7.042 1.00 73.75 91 GLU A O 1
ATOM 711 N N . LEU A 1 92 ? 23.147 -0.848 -8.541 1.00 75.69 92 LEU A N 1
ATOM 712 C CA . LEU A 1 92 ? 24.228 -0.727 -7.573 1.00 75.69 92 LEU A CA 1
ATOM 713 C C . LEU A 1 92 ? 24.537 0.759 -7.440 1.00 75.69 92 LEU A C 1
ATOM 715 O O . LEU A 1 92 ? 25.048 1.373 -8.377 1.00 75.69 92 LEU A O 1
ATOM 719 N N . ALA A 1 93 ? 24.218 1.336 -6.288 1.00 69.00 93 ALA A N 1
ATOM 720 C CA . ALA A 1 93 ? 24.631 2.696 -5.998 1.00 69.00 93 ALA A CA 1
ATOM 721 C C . ALA A 1 93 ? 26.173 2.737 -5.890 1.00 69.00 93 ALA A C 1
ATOM 723 O O . ALA A 1 93 ? 26.757 1.937 -5.151 1.00 69.00 93 ALA A O 1
ATOM 724 N N . PRO A 1 94 ? 26.865 3.618 -6.640 1.00 73.00 94 PRO A N 1
ATOM 725 C CA . PRO A 1 94 ? 28.319 3.698 -6.581 1.00 73.00 94 PRO A CA 1
ATOM 726 C C . PRO A 1 94 ? 28.784 4.054 -5.166 1.00 73.00 94 PRO A C 1
ATOM 728 O O . PRO A 1 94 ? 28.290 5.010 -4.574 1.00 73.00 94 PRO A O 1
ATOM 731 N N . ASN A 1 95 ? 29.778 3.325 -4.652 1.00 74.38 95 ASN A N 1
ATOM 732 C CA . ASN A 1 95 ? 30.425 3.577 -3.356 1.00 74.38 95 ASN A CA 1
ATOM 733 C C . ASN A 1 95 ? 29.520 3.438 -2.118 1.00 74.38 95 ASN A C 1
ATOM 735 O O . ASN A 1 95 ? 29.788 4.070 -1.093 1.00 74.38 95 ASN A O 1
ATOM 739 N N . THR A 1 96 ? 28.475 2.607 -2.169 1.00 70.56 96 THR A N 1
ATOM 740 C CA . THR A 1 96 ? 27.623 2.342 -1.000 1.00 70.56 96 THR A CA 1
ATOM 741 C C . THR A 1 96 ? 27.404 0.847 -0.750 1.00 70.56 96 THR A C 1
ATOM 743 O O . THR A 1 96 ? 27.551 0.014 -1.640 1.00 70.56 96 THR A O 1
ATOM 746 N N . ASN A 1 97 ? 27.052 0.502 0.496 1.00 83.94 97 ASN A N 1
ATOM 747 C CA . ASN A 1 97 ? 26.761 -0.869 0.944 1.00 83.94 97 ASN A CA 1
ATOM 748 C C . ASN A 1 97 ? 25.254 -1.196 0.912 1.00 83.94 97 ASN A C 1
ATOM 750 O O . ASN A 1 97 ? 24.777 -1.985 1.727 1.00 83.94 97 ASN A O 1
ATOM 754 N N . TYR A 1 98 ? 24.480 -0.564 0.028 1.00 79.81 98 TYR A N 1
ATOM 755 C CA . TYR A 1 98 ? 23.040 -0.804 -0.084 1.00 79.81 98 TYR A CA 1
ATOM 756 C C . TYR A 1 98 ? 22.635 -1.107 -1.531 1.00 79.81 98 TYR A C 1
ATOM 758 O O . TYR A 1 98 ? 23.232 -0.607 -2.482 1.00 79.81 98 TYR A O 1
ATOM 766 N N . ILE A 1 99 ? 21.597 -1.928 -1.692 1.00 81.44 99 ILE A N 1
ATOM 767 C CA . ILE A 1 99 ? 20.967 -2.221 -2.984 1.00 81.44 99 ILE A CA 1
ATOM 768 C C . ILE A 1 99 ? 19.633 -1.481 -3.004 1.00 81.44 99 ILE A C 1
ATOM 770 O O . ILE A 1 99 ? 18.798 -1.719 -2.132 1.00 81.44 99 ILE A O 1
ATOM 774 N N . LEU A 1 100 ? 19.426 -0.610 -3.992 1.00 80.38 100 LEU A N 1
ATOM 775 C CA . LEU A 1 100 ? 18.139 0.053 -4.201 1.00 80.38 100 LEU A CA 1
ATOM 776 C C . LEU A 1 100 ? 17.390 -0.588 -5.365 1.00 80.38 100 LEU A C 1
ATOM 778 O O . LEU A 1 100 ? 17.981 -1.110 -6.316 1.00 80.38 100 LEU A O 1
ATOM 782 N N . LYS A 1 101 ? 16.065 -0.504 -5.282 1.00 77.25 101 LYS A N 1
ATOM 783 C CA . LYS A 1 101 ? 15.172 -0.669 -6.423 1.00 77.25 101 LYS A CA 1
ATOM 784 C C . LYS A 1 101 ? 14.728 0.723 -6.827 1.00 77.25 101 LYS A C 1
ATOM 786 O O . LYS A 1 101 ? 14.127 1.430 -6.023 1.00 77.25 101 LYS A O 1
ATOM 791 N N . VAL A 1 102 ? 15.081 1.126 -8.038 1.00 75.75 102 VAL A N 1
ATOM 792 C CA . VAL A 1 102 ? 14.699 2.433 -8.568 1.00 75.75 102 VAL A CA 1
ATOM 793 C C . VAL A 1 102 ? 13.468 2.244 -9.437 1.00 75.75 102 VAL A C 1
ATOM 795 O O . VAL A 1 102 ? 13.435 1.358 -10.297 1.00 75.75 102 VAL A O 1
ATOM 798 N N . PHE A 1 103 ? 12.453 3.078 -9.214 1.00 74.94 103 PHE A N 1
ATOM 799 C CA . PHE A 1 103 ? 11.338 3.166 -10.140 1.00 74.94 103 PHE A CA 1
ATOM 800 C C . PHE A 1 103 ? 11.837 3.796 -11.441 1.00 74.94 103 PHE A C 1
ATOM 802 O O . PHE A 1 103 ? 12.185 4.976 -11.485 1.00 74.94 103 PHE A O 1
ATOM 809 N N . HIS A 1 104 ? 11.879 3.003 -12.506 1.00 76.75 104 HIS A N 1
ATOM 810 C CA . HIS A 1 104 ? 12.137 3.502 -13.848 1.00 76.75 104 HIS A CA 1
ATOM 811 C C . HIS A 1 104 ? 10.817 3.602 -14.602 1.00 76.75 104 HIS A C 1
ATOM 813 O O . HIS A 1 104 ? 9.992 2.700 -14.501 1.00 76.75 104 HIS A O 1
ATOM 819 N N . TRP A 1 105 ? 10.614 4.671 -15.371 1.00 66.81 105 TRP A N 1
ATOM 820 C CA . TRP A 1 105 ? 9.381 4.856 -16.134 1.00 66.81 105 TRP A CA 1
ATOM 821 C C . TRP A 1 105 ? 9.157 3.658 -17.062 1.00 66.81 105 TRP A C 1
ATOM 823 O O . TRP A 1 105 ? 9.937 3.412 -17.981 1.00 66.81 105 TRP A O 1
ATOM 833 N N . GLY A 1 106 ? 8.121 2.879 -16.758 1.00 77.69 106 GLY A N 1
ATOM 834 C CA . GLY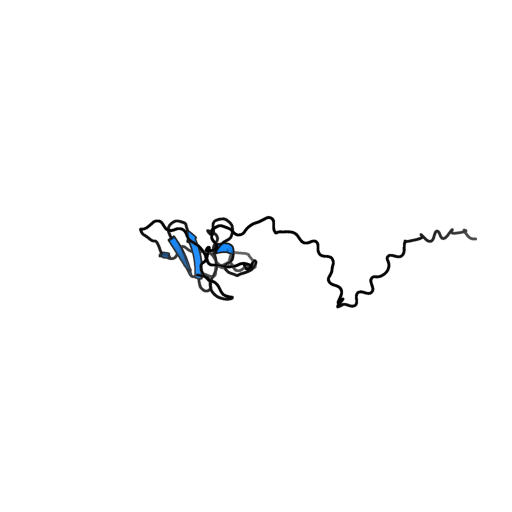 A 1 106 ? 7.722 1.711 -17.527 1.00 77.69 106 GLY A CA 1
ATOM 835 C C . GLY A 1 106 ? 6.522 2.037 -18.401 1.00 77.69 106 GLY A C 1
ATOM 836 O O . GLY A 1 106 ? 6.622 2.786 -19.370 1.00 77.69 106 GLY A O 1
ATOM 837 N N . LEU A 1 107 ? 5.379 1.466 -18.040 1.00 91.25 107 LEU A N 1
ATOM 838 C CA . LEU A 1 107 ? 4.120 1.600 -18.757 1.00 91.25 107 LEU A CA 1
ATOM 839 C C . LEU A 1 107 ? 3.083 2.298 -17.873 1.00 91.25 107 LEU A C 1
ATOM 841 O O . LEU A 1 107 ? 3.079 2.123 -16.657 1.00 91.25 107 LEU A O 1
ATOM 845 N N . LYS A 1 108 ? 2.198 3.090 -18.482 1.00 92.81 108 LYS A N 1
ATOM 846 C CA . LYS A 1 108 ? 1.066 3.715 -17.797 1.00 92.81 108 LYS A CA 1
ATOM 847 C C . LYS A 1 108 ? -0.237 3.223 -18.408 1.00 92.81 108 LYS A C 1
ATOM 849 O O . LYS A 1 108 ? -0.475 3.432 -19.595 1.00 92.81 108 LYS A O 1
ATOM 854 N N . PHE A 1 109 ? -1.067 2.591 -17.592 1.00 92.88 109 PHE A N 1
ATOM 855 C CA . PHE A 1 109 ? -2.450 2.291 -17.932 1.00 92.88 109 PHE A CA 1
ATOM 856 C C . PHE A 1 109 ? -3.297 3.499 -17.558 1.00 92.88 109 PHE A C 1
ATOM 858 O O . PHE A 1 109 ? -3.226 3.974 -16.430 1.00 92.88 109 PHE A O 1
ATOM 865 N N . THR A 1 110 ? -4.064 4.021 -18.503 1.00 93.19 110 THR A N 1
ATOM 866 C CA . THR A 1 110 ? -4.912 5.196 -18.294 1.00 93.19 110 THR A CA 1
ATOM 867 C C . THR A 1 110 ? -6.325 4.901 -18.773 1.00 93.19 110 THR A C 1
ATOM 869 O O . THR A 1 110 ? -6.572 3.899 -19.449 1.00 93.19 110 THR A O 1
ATOM 872 N N . HIS A 1 111 ? -7.244 5.781 -18.416 1.00 90.38 111 HIS A N 1
ATOM 873 C CA . HIS A 1 111 ? -8.659 5.720 -18.745 1.00 90.38 111 HIS A CA 1
ATOM 874 C C . HIS A 1 111 ? -9.086 7.044 -19.373 1.00 90.38 111 HIS A C 1
ATOM 876 O O . HIS A 1 111 ? -8.483 8.088 -19.120 1.00 90.38 111 HIS A O 1
ATOM 882 N N . THR A 1 112 ? -10.122 7.010 -20.209 1.00 91.50 112 THR A N 1
ATOM 883 C CA . THR A 1 112 ? -10.644 8.239 -20.835 1.00 91.50 112 THR A CA 1
ATOM 884 C C . THR A 1 112 ? -11.608 8.955 -19.886 1.00 91.50 112 THR A C 1
ATOM 886 O O . THR A 1 112 ? -11.714 10.181 -19.880 1.00 91.50 112 THR A O 1
A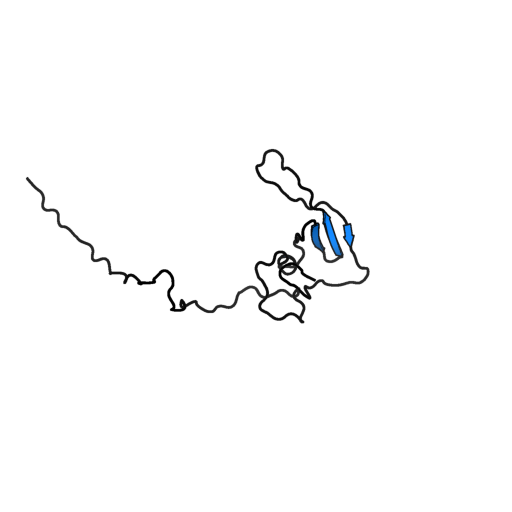TOM 889 N N . GLU A 1 113 ? -12.309 8.186 -19.061 1.00 88.94 113 GLU A N 1
ATOM 890 C CA . GLU A 1 113 ? -13.318 8.623 -18.108 1.00 88.94 113 GLU A CA 1
ATOM 891 C C . GLU A 1 113 ? -12.682 9.040 -16.783 1.00 88.94 113 GLU A C 1
ATOM 893 O O . GLU A 1 113 ? -11.769 8.390 -16.307 1.00 88.94 113 GLU A O 1
ATOM 898 N N . LYS A 1 114 ? -13.172 10.085 -16.113 1.00 81.81 114 LYS A N 1
ATOM 899 C CA . LYS A 1 114 ? -12.633 10.451 -14.795 1.00 81.81 114 LYS A CA 1
ATOM 900 C C . LYS A 1 114 ? -13.066 9.433 -13.731 1.00 81.81 114 LYS A C 1
ATOM 902 O O . LYS A 1 114 ? -14.254 9.351 -13.428 1.00 81.81 114 LYS A O 1
ATOM 907 N N . VAL A 1 115 ? -12.104 8.727 -13.137 1.00 82.75 115 VAL A N 1
ATOM 908 C CA . VAL A 1 115 ? -12.331 7.724 -12.083 1.00 82.75 115 VAL A CA 1
ATOM 909 C C . VAL A 1 115 ? -11.378 7.976 -10.910 1.00 82.75 115 VAL A C 1
ATOM 911 O O . VAL A 1 115 ? -10.197 8.241 -11.124 1.00 82.75 115 VAL A O 1
ATOM 914 N N . ASP A 1 116 ? -11.904 7.911 -9.684 1.00 86.06 116 ASP A N 1
ATOM 915 C CA . ASP A 1 116 ? -11.109 7.899 -8.448 1.00 86.06 116 ASP A CA 1
ATOM 916 C C . ASP A 1 116 ? -10.731 6.448 -8.093 1.00 86.06 116 ASP A C 1
ATOM 918 O O . ASP A 1 116 ? -11.455 5.518 -8.443 1.00 86.06 116 ASP A O 1
ATOM 922 N N . HIS A 1 117 ? -9.617 6.239 -7.388 1.00 89.62 117 HIS A N 1
ATOM 923 C CA . HIS A 1 117 ? -9.204 4.903 -6.947 1.00 89.62 117 HIS A CA 1
ATOM 924 C C . HIS A 1 117 ? -9.639 4.627 -5.502 1.00 89.62 117 HIS A C 1
ATOM 926 O O . HIS A 1 117 ? -9.696 5.531 -4.669 1.00 89.62 117 HIS A O 1
ATOM 932 N N . GLU A 1 118 ? -9.924 3.362 -5.211 1.00 94.12 118 GLU A N 1
ATOM 933 C CA . GLU A 1 118 ? -10.174 2.845 -3.869 1.00 94.12 118 GLU A CA 1
ATOM 934 C C . GLU A 1 118 ? -9.749 1.376 -3.801 1.00 94.12 118 GLU A C 1
ATOM 936 O O . GLU A 1 118 ? -9.764 0.675 -4.810 1.00 94.12 118 GLU A O 1
ATOM 941 N N . VAL A 1 119 ? -9.403 0.909 -2.604 1.00 95.69 119 VAL A N 1
ATOM 942 C CA . VAL A 1 119 ? -9.242 -0.510 -2.301 1.00 95.69 119 VAL A CA 1
ATOM 943 C C . VAL A 1 119 ? -10.617 -1.103 -2.034 1.00 95.69 119 VAL A C 1
ATOM 945 O O . VAL A 1 119 ? -11.335 -0.670 -1.131 1.00 95.69 119 VAL A O 1
ATOM 948 N N . THR A 1 120 ? -10.963 -2.119 -2.809 1.00 96.81 120 THR A N 1
ATOM 949 C CA . THR A 1 120 ? -12.259 -2.808 -2.831 1.00 96.81 120 THR A CA 1
ATOM 950 C C . THR A 1 120 ? -12.195 -4.192 -2.203 1.00 96.81 120 THR A C 1
ATOM 952 O O . THR A 1 120 ? -13.180 -4.654 -1.627 1.00 96.81 120 THR A O 1
ATOM 955 N N . ALA A 1 121 ? -11.039 -4.849 -2.280 1.00 97.25 121 ALA A N 1
ATOM 956 C CA . ALA A 1 121 ? -10.793 -6.152 -1.683 1.00 97.25 121 ALA A CA 1
ATOM 957 C C . ALA A 1 121 ? -9.306 -6.325 -1.372 1.00 97.25 121 ALA A C 1
ATOM 959 O O . ALA A 1 121 ? -8.444 -5.725 -2.012 1.00 97.25 121 ALA A O 1
ATOM 960 N N . TYR A 1 122 ? -8.995 -7.162 -0.385 1.00 97.00 122 TYR A N 1
ATOM 961 C CA . TYR A 1 122 ? -7.618 -7.509 -0.064 1.00 97.00 122 TYR A CA 1
ATOM 962 C C . TYR A 1 122 ? -7.524 -8.840 0.678 1.00 97.00 122 TYR A C 1
ATOM 964 O O . TYR A 1 122 ? -8.446 -9.255 1.385 1.00 97.00 122 TYR A O 1
ATOM 972 N N . ASP A 1 123 ? -6.361 -9.467 0.566 1.00 95.75 123 ASP A N 1
ATOM 973 C CA . ASP A 1 123 ? -5.928 -10.574 1.409 1.00 95.75 123 ASP A CA 1
ATOM 974 C C . ASP A 1 123 ? -4.467 -10.351 1.858 1.00 95.75 123 ASP A C 1
ATOM 976 O O . ASP A 1 123 ? -3.940 -9.236 1.802 1.00 95.75 123 ASP A O 1
ATOM 980 N N . ALA A 1 124 ? -3.808 -11.388 2.377 1.00 94.69 124 ALA A N 1
ATOM 981 C CA . ALA A 1 124 ? -2.427 -11.282 2.850 1.00 94.69 124 ALA A CA 1
ATOM 982 C C . ALA A 1 124 ? -1.406 -10.991 1.728 1.00 94.69 124 ALA A C 1
ATOM 984 O O . ALA A 1 124 ? -0.327 -10.461 1.996 1.00 94.69 124 ALA A O 1
ATOM 985 N N . LEU A 1 125 ? -1.727 -11.356 0.488 1.00 95.88 125 LEU A N 1
ATOM 986 C CA . LEU A 1 125 ? -0.851 -11.360 -0.683 1.00 95.88 125 LEU A CA 1
ATOM 987 C C . LEU A 1 125 ? -1.400 -10.538 -1.859 1.00 95.88 125 LEU A C 1
ATOM 989 O O . LEU A 1 125 ? -0.655 -10.297 -2.806 1.00 95.88 125 LEU A O 1
ATOM 993 N N . SER A 1 126 ? -2.652 -10.084 -1.810 1.00 96.12 126 SER A N 1
ATOM 994 C CA . SER A 1 126 ? -3.285 -9.316 -2.881 1.00 96.12 126 SER A CA 1
ATOM 995 C C . SER A 1 126 ? -4.080 -8.110 -2.371 1.00 96.12 126 SER A C 1
ATOM 997 O O . SER A 1 126 ? -4.505 -8.053 -1.215 1.00 96.12 126 SER A O 1
ATOM 999 N N . VAL A 1 127 ? -4.258 -7.136 -3.262 1.00 96.44 127 VAL A N 1
ATOM 1000 C CA . VAL A 1 127 ? -5.118 -5.961 -3.101 1.00 96.44 127 VAL A CA 1
ATOM 1001 C C . VAL A 1 127 ? -5.760 -5.659 -4.451 1.00 96.44 127 VAL A C 1
ATOM 1003 O O . VAL A 1 127 ? -5.135 -5.878 -5.492 1.00 96.44 127 VAL A O 1
ATOM 1006 N N . THR A 1 128 ? -7.014 -5.221 -4.435 1.00 95.19 128 THR A N 1
ATOM 1007 C CA . THR A 1 128 ? -7.767 -4.780 -5.616 1.00 95.19 128 THR A CA 1
ATOM 1008 C C . THR A 1 128 ? -8.302 -3.387 -5.391 1.00 95.19 128 THR A C 1
ATOM 1010 O O . THR A 1 128 ? -9.062 -3.218 -4.409 1.00 95.19 128 THR A O 1
#

Sequence (128 aa):
AMWAIVLLLLWLPTCPAASLGPFSETVPPLKKSAHPLKPTKLWSSNLNPPFPTNAWWIDAVLEDGSTGITPEPYTVWMQPDGLMVALNRKELAPNTNYILKVFHWGLKFTHTEKVDHEVTAYDALSVT

Organism: NCBI:txid73025